Protein AF-A0A4Q5T3P8-F1 (afdb_monomer)

Solvent-accessible surface area (backbone atoms only — not comparable to full-atom values): 3569 Å² total; per-residue (Å²): 113,68,71,61,64,67,46,72,79,72,65,88,78,85,76,65,67,39,68,35,82,67,81,67,47,79,36,55,62,99,50,71,44,73,56,98,60,20,25,32,44,95,56,36,84,75,35,82,63,44,80,78,83,128

Radius of gyration: 17.62 Å; Cα contacts (8 Å, |Δi|>4): 63; chains: 1; bounding box: 33×27×48 Å

Foldseek 3Di:
DVVVVVCPPVDDDDFDWDAAPQQRDIDGPPDWDDDPQFIDDNNDTPGPHDDDDD

Mean predicted aligned error: 5.38 Å

Nearest PDB structures (foldseek):
  7jil-assembly1_b  TM=9.440E-01  e=1.412E-04  Flavobacterium johnsoniae
  8rdw-assembly1_aA  TM=8.162E-01  e=7.054E-03  Psychrobacter urativorans
  7qv2-assembly1_0  TM=8.009E-01  e=1.220E-01  Bacillus subtilis subsp. subtilis str. 168
  7ttw-assembly1_N  TM=9.051E-01  e=2.367E-01  Staphylococcus aureus
  8p7x-assembly1_y  TM=7.849E-01  e=3.297E-01  Mycoplasmoides pneumoniae M129

Sequence (54 aa):
QRSAKRRTHYKAQETTLSVDSTTGEMHVRHRAHVSEGKLFYKGKLVSEKAPLKA

pLDDT: mean 89.75, std 7.47, range [56.62, 95.88]

Secondary structure (DSSP, 8-state):
-HHHHHGGG--PPPP-EEE-TTT--EEETT--EEETTEEEETTEEEESSPPPP-

Structure (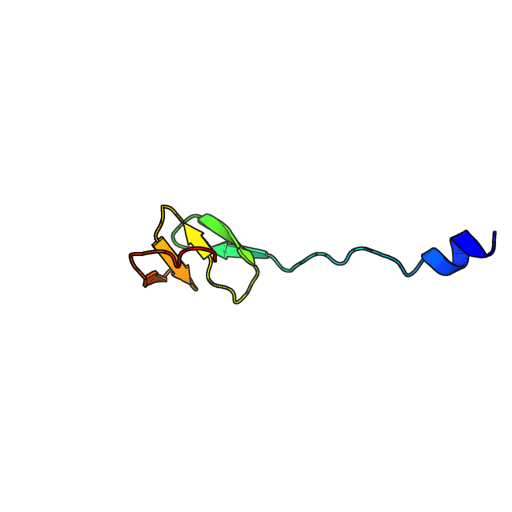mmCIF, N/CA/C/O backbone):
data_AF-A0A4Q5T3P8-F1
#
_entry.id   AF-A0A4Q5T3P8-F1
#
loop_
_atom_site.group_PDB
_atom_site.id
_atom_site.type_symbol
_atom_site.label_atom_id
_atom_site.label_alt_id
_atom_site.label_comp_id
_atom_site.label_asym_id
_atom_site.label_entity_id
_atom_site.label_se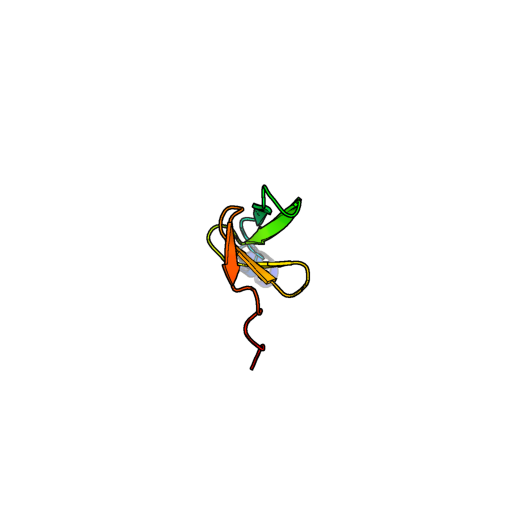q_id
_atom_site.pdbx_PDB_ins_code
_atom_site.Cartn_x
_atom_site.Cartn_y
_atom_site.Cartn_z
_atom_site.occupancy
_atom_site.B_iso_or_equiv
_atom_site.auth_seq_id
_atom_site.auth_comp_id
_atom_site.auth_asym_id
_atom_site.auth_atom_id
_atom_site.pdbx_PDB_model_num
ATOM 1 N N . GLN A 1 1 ? 23.310 -6.992 -30.440 1.00 82.06 1 GLN A N 1
ATOM 2 C CA . GLN A 1 1 ? 22.369 -5.855 -30.246 1.00 82.06 1 GLN A CA 1
ATOM 3 C C . GLN A 1 1 ? 20.873 -6.227 -30.191 1.00 82.06 1 GLN A C 1
ATOM 5 O O . GLN A 1 1 ? 20.163 -5.615 -29.402 1.00 82.06 1 GLN A O 1
ATOM 10 N N . ARG A 1 2 ? 20.350 -7.197 -30.966 1.00 95.12 2 ARG A N 1
ATOM 11 C CA . ARG A 1 2 ? 18.898 -7.519 -31.006 1.00 95.12 2 ARG A CA 1
ATOM 12 C C . ARG A 1 2 ? 18.302 -7.965 -29.656 1.00 95.12 2 ARG A C 1
ATOM 14 O O . ARG A 1 2 ? 17.228 -7.505 -29.285 1.00 95.12 2 ARG A O 1
ATOM 21 N N . SER A 1 3 ? 19.006 -8.808 -28.898 1.00 95.00 3 SER A N 1
ATOM 22 C CA . SER A 1 3 ? 18.524 -9.311 -27.598 1.00 95.00 3 SER A CA 1
ATOM 23 C C . SER A 1 3 ? 18.341 -8.207 -26.555 1.00 95.00 3 SER A C 1
ATOM 25 O O . SER A 1 3 ? 17.374 -8.243 -25.800 1.00 95.00 3 SER A O 1
ATOM 27 N N . ALA A 1 4 ? 19.233 -7.210 -26.543 1.00 94.62 4 ALA A N 1
ATOM 28 C CA . ALA A 1 4 ? 19.115 -6.052 -25.660 1.00 94.62 4 ALA A CA 1
ATOM 29 C C . ALA A 1 4 ? 17.882 -5.208 -26.022 1.00 94.62 4 ALA A C 1
ATOM 31 O O . ALA A 1 4 ? 17.087 -4.891 -25.144 1.00 94.62 4 ALA A O 1
ATOM 32 N N . LYS A 1 5 ? 17.661 -4.950 -27.322 1.00 95.56 5 LYS A N 1
ATOM 33 C CA . LYS A 1 5 ? 16.473 -4.233 -27.818 1.00 95.56 5 LYS A CA 1
ATOM 34 C C . LYS A 1 5 ? 15.159 -4.946 -27.480 1.00 95.56 5 LYS A C 1
ATOM 36 O O . LYS A 1 5 ? 14.188 -4.286 -27.161 1.00 95.56 5 LYS A O 1
ATOM 41 N N . ARG A 1 6 ? 15.121 -6.285 -27.487 1.00 95.31 6 ARG A N 1
ATOM 42 C CA . ARG A 1 6 ? 13.920 -7.050 -27.091 1.00 95.31 6 ARG A CA 1
ATOM 43 C C . ARG A 1 6 ? 13.595 -6.924 -25.596 1.00 95.31 6 ARG A C 1
ATOM 45 O O . ARG A 1 6 ? 12.436 -6.993 -25.211 1.00 95.31 6 ARG A O 1
ATOM 52 N N . ARG A 1 7 ? 14.612 -6.769 -24.744 1.00 95.81 7 ARG A N 1
ATOM 53 C CA . ARG A 1 7 ? 14.465 -6.730 -23.277 1.00 95.81 7 ARG A CA 1
ATOM 54 C C . ARG A 1 7 ? 14.153 -5.333 -22.724 1.00 95.81 7 ARG A C 1
ATOM 56 O O . ARG A 1 7 ? 14.043 -5.185 -21.512 1.00 95.81 7 ARG A O 1
ATOM 63 N N . THR A 1 8 ? 13.977 -4.316 -23.569 1.00 95.75 8 THR A N 1
ATOM 64 C CA . THR A 1 8 ? 13.614 -2.952 -23.136 1.00 95.75 8 THR A CA 1
ATOM 65 C C . THR A 1 8 ? 12.282 -2.907 -22.388 1.00 95.75 8 THR A C 1
ATOM 67 O O . THR A 1 8 ? 12.154 -2.130 -21.449 1.00 95.75 8 THR A O 1
ATOM 70 N N . HIS A 1 9 ? 11.335 -3.777 -22.746 1.00 94.56 9 HIS A N 1
ATOM 71 C CA . HIS A 1 9 ? 10.011 -3.863 -22.118 1.00 94.56 9 HIS A CA 1
ATOM 72 C C . HIS A 1 9 ? 9.922 -4.899 -20.990 1.00 94.56 9 HIS A C 1
ATOM 74 O O . HIS A 1 9 ? 8.926 -4.947 -20.280 1.00 94.56 9 HIS A O 1
ATOM 80 N N . TYR A 1 10 ? 10.954 -5.724 -20.795 1.00 95.06 10 TYR A N 1
ATOM 81 C CA . TYR A 1 10 ? 10.994 -6.692 -19.701 1.00 95.06 10 TYR A CA 1
ATOM 82 C C . TYR A 1 10 ? 11.475 -5.991 -18.427 1.00 95.06 10 TYR A C 1
ATOM 84 O O . TYR A 1 10 ? 12.668 -5.991 -18.110 1.00 95.06 10 TYR A O 1
ATOM 92 N N . LYS A 1 11 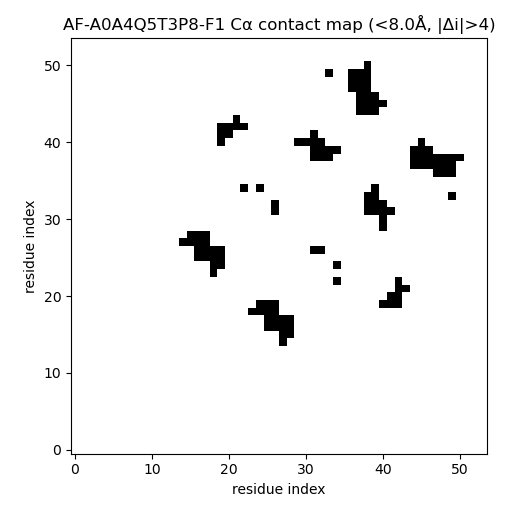? 10.549 -5.304 -17.756 1.00 95.19 11 LYS A N 1
ATOM 93 C CA . LYS A 1 11 ? 10.801 -4.497 -16.558 1.00 95.19 11 LYS A CA 1
ATOM 94 C C . LYS A 1 11 ? 9.930 -4.982 -15.409 1.00 95.19 11 LYS A C 1
ATOM 96 O O . LYS A 1 11 ? 8.807 -5.426 -15.625 1.00 95.19 11 LYS A O 1
ATOM 101 N N . ALA A 1 12 ? 10.461 -4.889 -14.194 1.00 95.12 12 ALA A N 1
ATOM 102 C CA . ALA A 1 12 ? 9.656 -5.071 -12.999 1.00 95.12 12 ALA A CA 1
ATOM 103 C C . ALA A 1 12 ? 8.724 -3.863 -12.847 1.00 95.12 12 ALA A C 1
ATOM 105 O O . ALA A 1 12 ? 9.151 -2.725 -13.044 1.00 95.12 12 ALA A O 1
ATOM 106 N N . GLN A 1 13 ? 7.464 -4.121 -12.514 1.00 93.75 13 GLN A N 1
ATOM 107 C CA . GLN A 1 13 ? 6.508 -3.079 -12.174 1.00 93.75 13 GLN A CA 1
ATOM 108 C C . GLN A 1 13 ? 6.428 -2.959 -10.656 1.00 93.75 13 GLN A C 1
ATOM 110 O O . GLN A 1 13 ? 6.321 -3.961 -9.947 1.00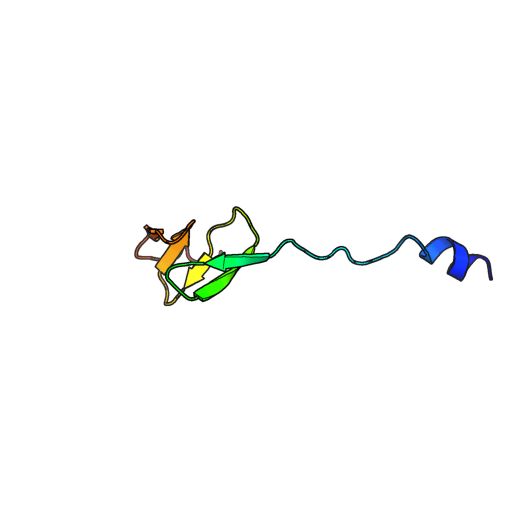 93.75 13 GLN A O 1
ATOM 115 N N . GLU A 1 14 ? 6.467 -1.728 -10.160 1.00 93.88 14 GLU A N 1
ATOM 116 C CA . GLU A 1 14 ? 6.306 -1.469 -8.737 1.00 93.88 14 GLU A CA 1
ATOM 117 C C . GLU A 1 14 ? 4.858 -1.698 -8.305 1.00 93.88 14 GLU A C 1
ATOM 119 O O . GLU A 1 14 ? 3.901 -1.315 -8.986 1.00 93.88 14 GLU A O 1
ATOM 124 N N . THR A 1 15 ? 4.694 -2.334 -7.147 1.00 93.8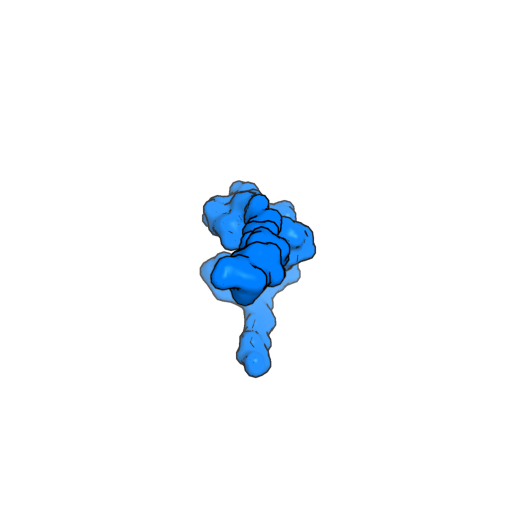8 15 THR A N 1
ATOM 125 C CA . THR A 1 15 ? 3.375 -2.5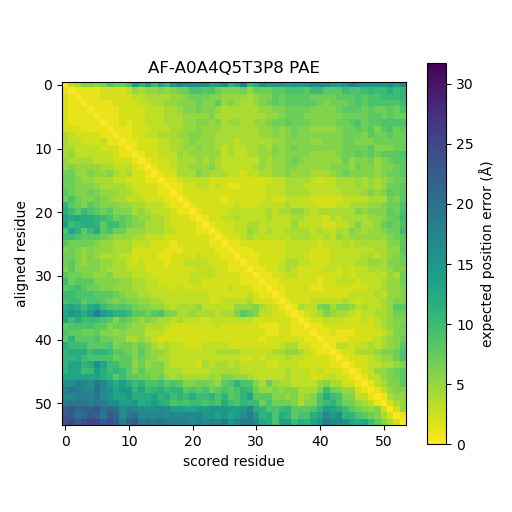04 -6.540 1.00 93.88 15 THR A CA 1
ATOM 126 C C . THR A 1 15 ? 2.995 -1.232 -5.80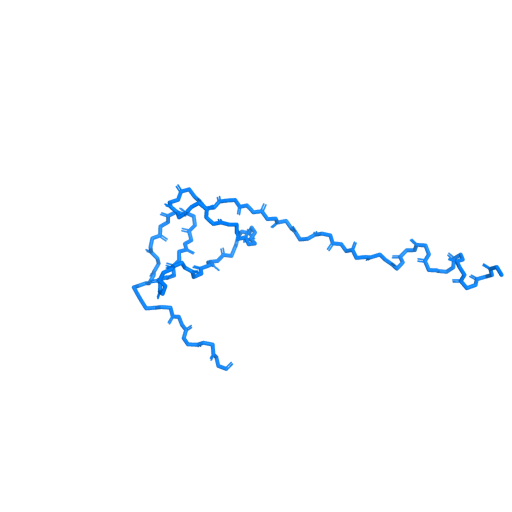3 1.00 93.88 15 THR A C 1
ATOM 128 O O . THR A 1 15 ? 3.809 -0.629 -5.111 1.00 93.88 15 THR A O 1
ATOM 131 N N . THR A 1 16 ? 1.734 -0.833 -5.909 1.00 95.88 16 THR A N 1
ATOM 132 C CA . THR A 1 16 ? 1.242 0.335 -5.191 1.00 95.88 16 THR A CA 1
ATOM 133 C C . THR A 1 16 ? 1.097 0.043 -3.699 1.00 95.88 16 THR A C 1
ATOM 135 O O . THR A 1 16 ? 0.216 -0.716 -3.283 1.00 95.88 16 THR A O 1
ATOM 138 N N . LEU A 1 17 ? 1.951 0.674 -2.895 1.00 94.56 17 LEU A N 1
ATOM 139 C CA . LEU A 1 17 ? 1.937 0.580 -1.439 1.00 94.56 17 LEU A CA 1
ATOM 140 C C . LEU A 1 17 ? 1.194 1.772 -0.825 1.00 94.56 17 LEU A C 1
ATOM 142 O O . LEU A 1 17 ? 1.027 2.833 -1.430 1.00 94.56 17 LEU A O 1
ATOM 146 N N . SER A 1 18 ? 0.656 1.584 0.368 1.00 93.75 18 SER A N 1
ATOM 147 C CA . SER A 1 18 ? 0.011 2.624 1.169 1.00 93.75 18 SER A CA 1
ATOM 148 C C . SER A 1 18 ? 0.362 2.389 2.634 1.00 93.75 18 SER A C 1
ATOM 150 O O . SER A 1 18 ? 0.707 1.268 3.004 1.00 93.75 18 SER A O 1
ATOM 152 N N . VAL A 1 19 ? 0.319 3.432 3.453 1.00 93.56 19 VAL A N 1
ATOM 153 C CA . VAL A 1 19 ? 0.590 3.331 4.892 1.00 93.56 19 VAL A CA 1
ATOM 154 C C . VAL A 1 19 ? -0.736 3.136 5.613 1.00 93.56 19 VAL A C 1
ATOM 156 O O . VAL A 1 19 ? -1.712 3.817 5.290 1.00 93.56 19 VAL A O 1
ATOM 159 N N . ASP A 1 20 ? -0.790 2.186 6.539 1.00 91.31 20 ASP A N 1
ATOM 160 C CA . ASP A 1 20 ? -1.941 2.046 7.421 1.00 91.31 20 ASP A CA 1
ATOM 161 C C . ASP A 1 20 ? -1.948 3.155 8.477 1.00 91.31 20 ASP A C 1
ATOM 163 O O . ASP A 1 20 ? -0.928 3.453 9.093 1.00 91.31 20 ASP A O 1
ATOM 167 N N . SER A 1 21 ? -3.107 3.772 8.703 1.00 88.94 21 SER A N 1
ATOM 168 C CA . SER A 1 21 ? -3.229 4.906 9.626 1.00 88.94 21 SER A CA 1
ATOM 169 C C . SER A 1 21 ? -3.070 4.526 11.096 1.00 88.94 21 SER A C 1
ATOM 171 O O . SER A 1 21 ? -2.783 5.398 11.910 1.00 88.94 21 SER A O 1
ATOM 173 N N . THR A 1 22 ? -3.316 3.263 11.445 1.00 89.75 22 THR A N 1
ATOM 174 C CA . THR A 1 22 ? -3.388 2.816 12.839 1.00 89.75 22 THR A CA 1
ATOM 175 C C . THR A 1 22 ? -2.082 2.167 13.269 1.00 89.75 22 THR A C 1
ATOM 177 O O . THR A 1 22 ? -1.601 2.448 14.361 1.00 89.75 22 THR A O 1
ATOM 180 N N . THR A 1 23 ? -1.486 1.336 12.411 1.00 88.62 23 THR A N 1
ATOM 181 C CA . THR A 1 23 ? -0.239 0.623 12.734 1.00 88.62 23 THR A CA 1
ATOM 182 C C . THR A 1 23 ? 1.008 1.319 12.192 1.00 88.62 23 THR A C 1
ATOM 184 O O . THR A 1 23 ? 2.114 1.037 12.640 1.00 88.62 23 THR A O 1
ATOM 187 N N . GLY A 1 24 ? 0.857 2.228 11.223 1.00 90.06 24 GLY A N 1
ATOM 188 C CA . GLY A 1 24 ? 1.984 2.880 10.550 1.00 90.06 24 GLY A CA 1
ATOM 189 C C . GLY A 1 24 ? 2.754 1.964 9.592 1.00 90.06 24 GLY A C 1
ATOM 190 O O . GLY A 1 24 ? 3.742 2.392 8.995 1.00 90.06 24 GLY A O 1
ATOM 191 N N . GLU A 1 25 ? 2.315 0.716 9.406 1.00 90.38 25 GLU A N 1
ATOM 192 C CA . GLU A 1 25 ? 2.976 -0.242 8.522 1.00 90.38 25 GLU A CA 1
ATOM 193 C C . GLU A 1 25 ? 2.612 -0.009 7.048 1.00 90.38 25 GLU A C 1
ATOM 195 O O . GLU A 1 25 ? 1.498 0.393 6.697 1.00 90.38 25 GLU A O 1
ATOM 200 N N . MET A 1 26 ? 3.561 -0.295 6.152 1.00 93.56 26 MET A N 1
ATOM 201 C CA . MET A 1 26 ? 3.313 -0.286 4.712 1.00 93.56 26 MET A CA 1
ATOM 202 C C . MET A 1 26 ? 2.638 -1.585 4.270 1.00 93.56 26 MET A C 1
ATOM 204 O O . MET A 1 26 ? 3.138 -2.682 4.502 1.00 93.56 26 MET A O 1
ATOM 208 N N . HIS A 1 27 ? 1.539 -1.446 3.538 1.00 92.12 27 HIS A N 1
ATOM 209 C CA . HIS A 1 27 ? 0.766 -2.553 2.983 1.00 92.12 27 HIS A CA 1
ATOM 210 C C . HIS A 1 27 ? 0.425 -2.315 1.511 1.00 92.12 27 HIS A C 1
ATOM 212 O O . HIS A 1 27 ? 0.423 -1.183 1.015 1.00 92.12 27 HIS A O 1
ATOM 218 N N . VAL A 1 28 ? 0.134 -3.397 0.787 1.00 94.69 28 VAL A N 1
ATOM 219 C CA 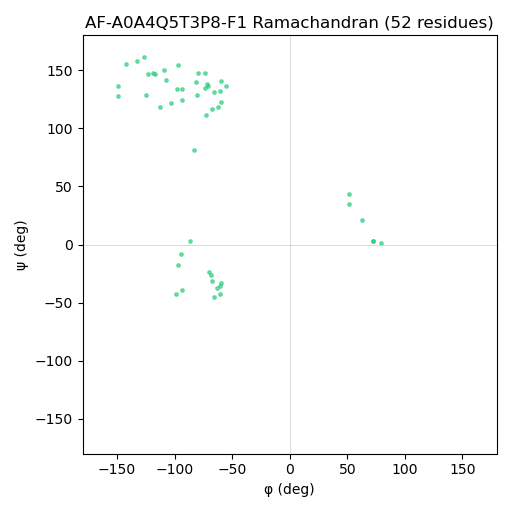. VAL A 1 28 ? -0.358 -3.301 -0.592 1.00 94.69 28 VAL A CA 1
ATOM 220 C C . VAL A 1 28 ? -1.728 -2.636 -0.577 1.00 94.69 28 VAL A C 1
ATOM 222 O O . VAL A 1 28 ? -2.620 -3.041 0.171 1.00 94.69 28 VAL A O 1
ATOM 225 N N . ARG A 1 29 ? -1.911 -1.630 -1.437 1.00 93.88 29 ARG A N 1
ATOM 226 C CA . ARG A 1 29 ? -3.168 -0.886 -1.502 1.00 93.88 29 ARG A CA 1
ATOM 227 C C . ARG A 1 29 ? -4.350 -1.835 -1.736 1.00 93.88 29 ARG A C 1
ATOM 229 O O . ARG A 1 29 ? -4.287 -2.738 -2.568 1.00 93.88 29 ARG A O 1
ATOM 236 N N . HIS A 1 30 ? -5.436 -1.593 -1.001 1.00 93.69 30 HIS A N 1
ATOM 237 C CA . HIS A 1 30 ? -6.668 -2.392 -1.013 1.00 93.69 30 HIS A CA 1
ATOM 238 C C . HIS A 1 30 ? -6.509 -3.848 -0.549 1.00 93.69 30 HIS A C 1
ATOM 240 O O . HIS A 1 30 ? -7.374 -4.671 -0.842 1.00 93.69 30 HIS A O 1
ATOM 246 N N . ARG A 1 31 ? -5.456 -4.170 0.207 1.00 91.56 31 ARG A N 1
ATOM 247 C CA . ARG A 1 31 ? -5.295 -5.475 0.855 1.00 91.56 31 ARG A CA 1
ATOM 248 C C . ARG A 1 31 ? -5.230 -5.314 2.366 1.00 91.56 31 ARG A C 1
ATOM 250 O O . ARG A 1 31 ? -4.745 -4.302 2.858 1.00 91.56 31 ARG A O 1
ATOM 257 N N . ALA A 1 32 ? -5.744 -6.307 3.083 1.00 92.12 32 ALA A N 1
ATOM 258 C CA . ALA A 1 32 ? -5.529 -6.408 4.518 1.00 92.12 32 ALA A CA 1
ATOM 259 C C . ALA A 1 32 ? -4.087 -6.857 4.798 1.00 92.12 32 ALA A C 1
ATOM 261 O O . ALA A 1 32 ? -3.514 -7.627 4.019 1.00 92.12 32 ALA A O 1
ATOM 262 N N . HIS A 1 33 ? -3.516 -6.400 5.907 1.00 91.12 33 HIS A N 1
ATOM 263 C CA . HIS A 1 33 ? -2.190 -6.791 6.384 1.00 91.12 33 HIS A CA 1
ATOM 264 C C . HIS A 1 33 ? -2.260 -7.275 7.825 1.00 91.12 33 HIS A C 1
ATOM 266 O O . HIS A 1 33 ? -3.235 -7.041 8.538 1.00 91.12 33 HIS A O 1
ATOM 272 N N . VAL A 1 34 ? -1.229 -8.006 8.233 1.00 91.75 34 VAL A N 1
ATOM 273 C CA . VAL A 1 34 ? -1.106 -8.511 9.596 1.00 91.75 34 VAL A CA 1
ATOM 274 C C . VAL A 1 34 ? -0.105 -7.638 10.332 1.00 91.75 34 VAL A C 1
ATOM 276 O O . VAL A 1 34 ? 1.045 -7.586 9.913 1.00 91.75 34 VAL A O 1
ATOM 279 N N . SER A 1 35 ? -0.547 -7.027 11.427 1.00 87.81 35 SER A N 1
ATOM 280 C CA . SER A 1 35 ? 0.278 -6.244 12.349 1.00 87.81 35 SER A CA 1
ATOM 281 C C . SER A 1 35 ? 0.090 -6.827 13.741 1.00 87.81 35 SER A C 1
ATOM 283 O O . SER A 1 35 ? -1.043 -7.043 14.171 1.00 87.81 35 SER A O 1
ATOM 285 N N . GLU A 1 36 ? 1.186 -7.129 14.437 1.00 87.69 36 GLU A N 1
ATOM 286 C CA . GLU A 1 36 ? 1.161 -7.667 15.812 1.00 87.69 36 GLU A CA 1
ATOM 287 C C . GLU A 1 36 ? 0.244 -8.902 15.997 1.00 87.69 36 GLU A C 1
ATOM 289 O O . GLU A 1 36 ? -0.413 -9.077 17.021 1.00 87.69 36 GLU A O 1
ATOM 294 N N . GLY A 1 37 ? 0.153 -9.767 14.978 1.00 86.31 37 GLY A N 1
ATOM 295 C CA . GLY A 1 37 ? -0.672 -10.986 15.013 1.00 86.31 37 GLY A CA 1
ATOM 296 C C . GLY A 1 37 ? -2.173 -10.774 14.769 1.00 86.31 37 GLY A C 1
ATOM 297 O O . GLY A 1 37 ? -2.929 -11.749 14.740 1.00 86.31 37 GLY A O 1
ATOM 298 N N . LYS A 1 38 ? -2.596 -9.531 14.525 1.00 89.69 38 LYS A N 1
ATOM 299 C CA . LYS A 1 38 ? -3.972 -9.125 14.219 1.00 89.69 38 LYS A CA 1
ATOM 300 C C . LYS A 1 38 ? -4.100 -8.706 12.755 1.00 89.69 38 LYS A C 1
ATOM 302 O O . LYS A 1 38 ? -3.143 -8.220 12.157 1.00 89.69 38 LYS A O 1
ATOM 307 N N . LEU A 1 39 ? -5.278 -8.895 12.161 1.00 91.44 39 LEU A N 1
ATOM 308 C CA . LEU A 1 39 ? -5.548 -8.518 10.770 1.00 91.44 39 LEU A CA 1
ATOM 309 C C . LEU A 1 39 ? -6.162 -7.117 10.712 1.00 91.44 39 LEU A C 1
ATOM 311 O O . LEU A 1 39 ? -7.223 -6.889 11.295 1.00 91.44 39 LEU A O 1
ATOM 315 N N . PHE A 1 40 ? -5.540 -6.214 9.959 1.00 91.56 40 PHE A N 1
ATOM 316 C CA . PHE A 1 40 ? -5.983 -4.835 9.777 1.00 91.56 40 PHE A CA 1
ATOM 317 C C . PHE A 1 40 ? -6.339 -4.533 8.321 1.00 91.56 40 PHE A C 1
ATOM 319 O O . PHE A 1 40 ? -5.748 -5.067 7.383 1.00 91.56 40 PHE A O 1
ATOM 326 N N . TYR A 1 41 ? -7.326 -3.658 8.132 1.00 92.44 41 TYR A N 1
ATOM 327 C CA . TYR A 1 41 ? -7.693 -3.107 6.830 1.00 92.44 41 TYR A CA 1
ATOM 328 C C . TY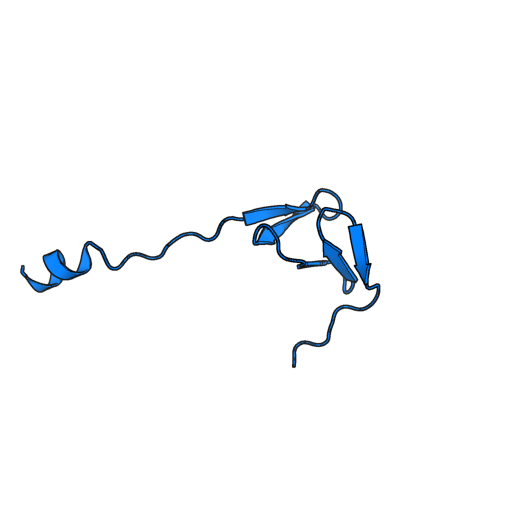R A 1 41 ? -8.244 -1.696 6.997 1.00 92.44 41 TYR A C 1
ATOM 330 O O . TYR A 1 41 ? -9.187 -1.484 7.763 1.00 92.44 41 TYR A O 1
ATOM 338 N N . LYS A 1 42 ? -7.689 -0.735 6.245 1.00 87.56 42 LYS A N 1
ATOM 339 C CA . LYS A 1 42 ? -8.105 0.679 6.293 1.00 87.56 42 LYS A CA 1
ATOM 340 C C . LYS A 1 42 ? -8.115 1.232 7.732 1.00 87.56 42 LYS A C 1
ATOM 342 O O . LYS A 1 42 ? -9.092 1.859 8.139 1.00 87.56 42 LYS A O 1
ATOM 347 N N . GLY A 1 43 ? -7.085 0.927 8.521 1.00 86.50 43 GLY A N 1
ATOM 348 C CA . GLY A 1 43 ? -6.958 1.358 9.914 1.00 86.50 43 GLY A CA 1
ATOM 349 C C . GLY A 1 43 ? -7.889 0.664 10.912 1.00 86.50 43 GLY A C 1
ATOM 350 O O . GLY A 1 43 ? -7.887 1.016 12.091 1.00 86.50 43 GLY A O 1
ATOM 351 N N . LYS A 1 44 ? -8.698 -0.312 10.487 1.00 88.12 44 LYS A N 1
ATOM 352 C CA . LYS A 1 44 ? -9.627 -1.032 11.366 1.00 88.12 44 LYS A CA 1
ATOM 353 C C . LYS A 1 44 ? -9.142 -2.447 11.627 1.00 88.12 44 LYS A C 1
ATOM 355 O O . LYS A 1 44 ? -8.663 -3.118 10.713 1.00 88.12 44 LYS A O 1
ATOM 360 N N . LEU A 1 45 ? -9.325 -2.902 12.864 1.00 91.38 45 LEU A N 1
ATOM 361 C CA . LEU A 1 45 ? -9.150 -4.299 13.238 1.00 91.38 45 LEU A CA 1
ATOM 362 C C . LEU A 1 45 ? -10.253 -5.126 12.567 1.00 91.38 45 LEU A C 1
ATOM 364 O O . LEU A 1 45 ? -11.435 -4.916 12.825 1.00 91.38 45 LEU A O 1
ATOM 368 N N . VAL A 1 46 ? -9.861 -6.040 11.684 1.00 90.56 46 VAL A N 1
ATOM 369 C CA . VAL A 1 46 ? -10.772 -6.961 10.988 1.00 90.56 46 VAL A CA 1
ATOM 370 C C . VAL A 1 46 ? -10.885 -8.278 11.746 1.00 90.56 46 VAL A C 1
ATOM 372 O O . VAL A 1 46 ? -11.966 -8.850 11.827 1.00 90.56 46 VAL A O 1
ATOM 375 N N . SER A 1 47 ? -9.771 -8.765 12.296 1.00 88.62 47 SER A N 1
ATOM 376 C CA . SER A 1 47 ? -9.731 -9.995 13.087 1.00 88.62 47 SER A CA 1
ATOM 377 C C . SER A 1 47 ? -8.649 -9.909 14.153 1.00 88.62 47 SER A C 1
ATOM 379 O O . SER A 1 47 ? -7.520 -9.502 13.873 1.00 88.62 47 SER A O 1
ATOM 381 N N . GLU A 1 48 ? -8.977 -10.355 15.363 1.00 86.94 48 GLU A N 1
ATOM 382 C CA . GLU A 1 48 ? -8.023 -10.480 16.470 1.00 86.94 48 GLU A CA 1
ATOM 383 C C . GLU A 1 48 ? -6.983 -11.574 16.230 1.00 86.94 48 GLU A C 1
ATOM 385 O O . GLU A 1 48 ? -5.870 -11.498 16.742 1.00 86.94 48 GLU A O 1
ATOM 390 N N . LYS A 1 49 ? -7.332 -12.581 15.424 1.00 85.06 49 LYS A N 1
ATOM 391 C CA . LYS A 1 49 ? -6.427 -13.657 15.039 1.00 85.06 49 LYS A CA 1
ATOM 392 C C . LYS A 1 49 ? -6.131 -13.556 13.553 1.00 85.06 49 LYS A C 1
ATOM 394 O O . LYS A 1 49 ? -7.041 -13.660 12.725 1.00 85.06 49 LYS A O 1
ATOM 399 N N . ALA A 1 50 ? -4.862 -13.357 13.212 1.00 82.44 50 ALA A N 1
ATOM 400 C CA . ALA A 1 50 ? -4.419 -13.448 11.832 1.00 82.44 50 ALA A CA 1
ATOM 401 C C . ALA A 1 50 ? -4.704 -14.855 11.269 1.00 82.44 50 ALA A C 1
ATOM 403 O O . ALA A 1 50 ? -4.530 -15.851 11.982 1.00 82.44 50 ALA A O 1
ATOM 404 N N . PRO A 1 51 ? -5.135 -14.964 9.999 1.00 77.62 51 PRO A N 1
ATOM 405 C CA . PRO A 1 51 ? -5.270 -16.260 9.356 1.00 77.62 51 PRO A CA 1
ATOM 406 C C . PRO A 1 51 ? -3.898 -16.937 9.310 1.00 77.62 51 PRO A C 1
ATOM 408 O O . PRO A 1 51 ? -2.901 -16.321 8.924 1.00 77.62 51 PRO A O 1
ATOM 411 N N . LEU A 1 52 ? -3.851 -18.206 9.719 1.00 73.19 52 LEU A N 1
ATOM 412 C CA . LEU A 1 52 ? -2.663 -19.037 9.554 1.00 73.19 52 LEU A CA 1
ATOM 413 C C . LEU A 1 52 ? -2.372 -19.104 8.052 1.00 73.19 52 LEU A C 1
ATOM 415 O O . LEU A 1 52 ? -3.253 -19.469 7.272 1.00 73.19 52 LEU A O 1
ATOM 419 N N . LYS A 1 53 ? -1.169 -18.698 7.636 1.00 62.78 53 LYS A N 1
ATOM 420 C CA . LYS A 1 53 ? -0.723 -18.969 6.267 1.00 62.78 53 LYS A CA 1
ATOM 421 C C . LYS A 1 53 ? -0.672 -20.491 6.121 1.00 62.78 53 LYS A C 1
ATOM 423 O O . LYS A 1 53 ? 0.017 -21.136 6.908 1.00 62.78 53 LYS A O 1
ATOM 428 N N . ALA A 1 54 ? -1.474 -21.017 5.198 1.00 56.62 54 ALA A N 1
ATOM 429 C CA . ALA A 1 54 ? -1.444 -22.420 4.803 1.00 56.62 54 ALA A CA 1
ATOM 430 C C . ALA A 1 54 ? -0.123 -22.758 4.102 1.00 56.62 54 ALA A C 1
ATOM 432 O O . ALA A 1 54 ? 0.443 -21.840 3.456 1.00 56.62 54 ALA A O 1
#